Protein AF-Q7P7I3-F1 (afdb_monomer_lite)

Foldseek 3Di:
DDDDQVVLEAELEDEDEQDDDPDPVSVVVSLCQA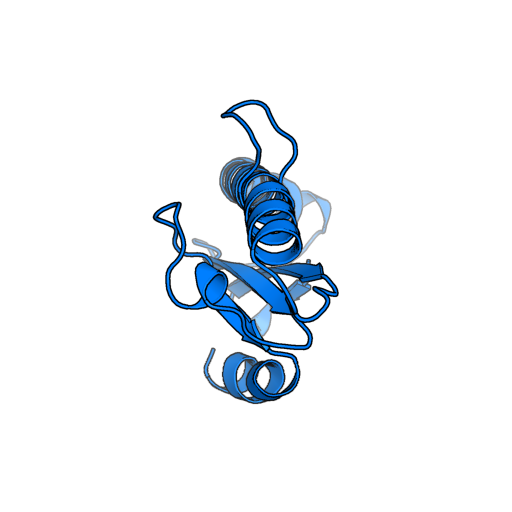C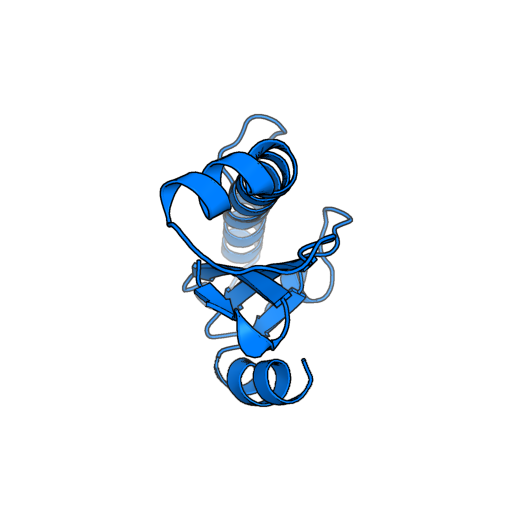NPDDPGPHPVVVLVVVQVVCVVCVVVVCVVVVRPHDPPRHYAAEYEYQDDDPCLVVPPDDDNYHYDYPVCVVVVVVVD

pLDDT: mean 90.83, std 4.76, range [72.44, 97.19]

Organism: NCBI:txid209882

Secondary structure (DSSP, 8-state):
-EEETTTTEEEEEEEE--PPP-SHHHHHHHHHHHH-SSTTS--HHHHHHHHHHHHHHHHHHHHHHHT--PPSSPEEEEEEEESS--HHHHS-SS----EEEEHHHHHHHHHT-

Structure (mmCIF, N/CA/C/O backbone):
data_AF-Q7P7I3-F1
#
_entry.id   AF-Q7P7I3-F1
#
loop_
_atom_site.group_PDB
_atom_site.id
_atom_site.type_symbol
_atom_site.label_atom_id
_atom_site.label_alt_id
_atom_site.label_comp_id
_atom_site.label_asym_id
_atom_site.label_entity_id
_atom_site.label_seq_id
_atom_site.pdbx_PDB_ins_code
_atom_site.Cartn_x
_atom_site.Cartn_y
_atom_site.Cartn_z
_atom_site.occupancy
_atom_site.B_iso_or_equiv
_atom_site.auth_seq_id
_atom_site.auth_comp_id
_atom_site.auth_asym_id
_atom_site.auth_atom_id
_atom_site.pdbx_PDB_model_num
ATOM 1 N N . MET A 1 1 ? -6.098 7.641 2.469 1.00 82.12 1 MET A N 1
ATOM 2 C CA . MET A 1 1 ? -6.570 6.913 3.666 1.00 82.12 1 MET A CA 1
ATOM 3 C C . MET A 1 1 ? -8.075 7.039 3.709 1.00 82.12 1 MET A C 1
ATOM 5 O O . MET A 1 1 ? -8.559 8.134 3.455 1.00 82.12 1 MET A O 1
ATOM 9 N N . VAL A 1 2 ? -8.785 5.944 3.958 1.00 88.94 2 VAL A N 1
ATOM 10 C CA . VAL A 1 2 ? -10.254 5.915 4.003 1.00 88.94 2 VAL A CA 1
ATOM 11 C C . VAL A 1 2 ? -10.683 5.187 5.272 1.00 88.94 2 VAL A C 1
ATOM 13 O O . VAL A 1 2 ? -10.081 4.176 5.625 1.00 88.94 2 VAL A O 1
ATOM 16 N N . PHE A 1 3 ? -11.691 5.724 5.953 1.00 88.75 3 PHE A N 1
ATOM 17 C CA . PHE A 1 3 ? -12.271 5.158 7.167 1.00 88.75 3 PHE A CA 1
ATOM 18 C C . PHE A 1 3 ? -13.597 4.494 6.801 1.00 88.75 3 PHE A C 1
ATOM 20 O O . PHE A 1 3 ? -14.536 5.179 6.403 1.00 88.75 3 PHE A O 1
ATOM 27 N N . ASP A 1 4 ? -13.662 3.174 6.923 1.00 90.38 4 ASP A N 1
ATOM 28 C CA . ASP A 1 4 ? -14.898 2.410 6.812 1.00 90.38 4 ASP A CA 1
ATOM 29 C C . ASP A 1 4 ? -15.371 2.069 8.223 1.00 90.38 4 ASP A C 1
ATOM 31 O O . ASP A 1 4 ? -15.004 1.052 8.816 1.00 90.38 4 ASP A O 1
ATOM 35 N N . ILE A 1 5 ? -16.154 2.991 8.779 1.00 88.06 5 ILE A N 1
ATOM 36 C CA . ILE A 1 5 ? -16.656 2.887 10.150 1.00 88.06 5 ILE A CA 1
ATOM 37 C C . ILE A 1 5 ? -17.584 1.675 10.283 1.00 88.06 5 ILE A C 1
ATOM 39 O O . ILE A 1 5 ? -17.534 0.972 11.288 1.00 88.06 5 ILE A O 1
ATOM 43 N N . LYS A 1 6 ? -18.389 1.389 9.250 1.00 88.19 6 LYS A N 1
ATOM 44 C CA . LYS A 1 6 ? -19.377 0.305 9.274 1.00 88.19 6 LYS A CA 1
ATOM 45 C C . LYS A 1 6 ? -18.709 -1.057 9.444 1.00 88.19 6 LYS A C 1
ATOM 47 O O . LYS A 1 6 ? -19.206 -1.880 10.206 1.00 88.19 6 LYS A O 1
ATOM 52 N N . ASN A 1 7 ? -17.591 -1.272 8.756 1.00 89.62 7 ASN A N 1
ATOM 53 C CA . ASN A 1 7 ? -16.850 -2.531 8.809 1.00 89.62 7 ASN A CA 1
ATOM 54 C C . ASN A 1 7 ? -15.680 -2.511 9.808 1.00 89.62 7 ASN A C 1
ATOM 56 O O . ASN A 1 7 ? -14.929 -3.479 9.886 1.00 89.62 7 ASN A O 1
ATOM 60 N N . ASN A 1 8 ? -15.513 -1.433 10.584 1.00 91.12 8 ASN A N 1
ATOM 61 C CA . ASN A 1 8 ? -14.406 -1.258 11.530 1.00 91.12 8 ASN A CA 1
ATOM 62 C C . ASN A 1 8 ? -13.011 -1.338 10.863 1.00 91.12 8 ASN A C 1
ATOM 64 O O . ASN A 1 8 ? -12.055 -1.874 11.436 1.00 91.12 8 ASN A O 1
ATOM 68 N N . ILE A 1 9 ? -12.893 -0.822 9.632 1.00 92.44 9 ILE A N 1
ATOM 69 C CA . ILE A 1 9 ? -11.690 -0.915 8.791 1.00 92.44 9 ILE A CA 1
ATOM 70 C C . ILE A 1 9 ? -11.122 0.473 8.485 1.00 92.44 9 ILE A C 1
ATOM 72 O O . ILE A 1 9 ? -11.838 1.437 8.219 1.00 92.44 9 ILE A O 1
ATOM 76 N N . ILE A 1 10 ? -9.793 0.561 8.442 1.00 93.25 10 ILE A N 1
ATOM 77 C CA . ILE A 1 10 ? -9.073 1.708 7.890 1.00 93.25 10 ILE A CA 1
ATOM 78 C C . ILE A 1 10 ? -8.245 1.250 6.701 1.00 93.25 10 ILE A C 1
ATOM 80 O O . ILE A 1 10 ? -7.318 0.450 6.826 1.00 93.25 10 ILE A O 1
ATOM 84 N N . LEU A 1 11 ? -8.548 1.814 5.537 1.00 95.62 11 LEU A N 1
ATOM 85 C CA . LEU A 1 11 ? -7.823 1.552 4.304 1.00 95.62 11 LEU A CA 1
ATOM 86 C C . LEU A 1 11 ? -6.652 2.531 4.188 1.00 95.62 11 LEU A C 1
ATOM 88 O O . LEU A 1 11 ? -6.805 3.728 3.902 1.00 95.62 11 LEU A O 1
ATOM 92 N N . ASN A 1 12 ? -5.447 2.008 4.386 1.00 96.38 12 ASN A N 1
ATOM 93 C CA . ASN A 1 12 ? -4.194 2.720 4.198 1.00 96.38 12 ASN A CA 1
ATOM 94 C C . ASN A 1 12 ? -3.764 2.647 2.720 1.00 96.38 12 ASN A C 1
ATOM 96 O O . ASN A 1 12 ? -2.831 1.934 2.356 1.00 96.38 12 ASN A O 1
ATOM 100 N N . ILE A 1 13 ? -4.482 3.381 1.868 1.00 95.81 13 ILE A N 1
ATOM 101 C CA . ILE A 1 13 ? -4.289 3.354 0.412 1.00 95.81 13 ILE A CA 1
ATOM 102 C C . ILE A 1 13 ? -3.138 4.271 -0.006 1.00 95.81 13 ILE A C 1
ATOM 104 O O . ILE A 1 13 ? -3.146 5.467 0.298 1.00 95.81 13 ILE A O 1
ATOM 108 N N . GLU A 1 14 ? -2.198 3.722 -0.765 1.00 95.25 14 GLU A N 1
ATOM 109 C CA . GLU A 1 14 ? -1.221 4.453 -1.565 1.00 95.25 14 GLU A CA 1
ATOM 110 C C . GLU A 1 14 ? -1.485 4.181 -3.043 1.00 95.25 14 GLU A C 1
ATOM 112 O O . GLU A 1 14 ? -1.396 3.042 -3.488 1.00 95.25 14 GLU A O 1
ATOM 117 N N . CYS A 1 15 ? -1.812 5.225 -3.802 1.00 94.12 15 CYS A N 1
ATOM 118 C CA . CYS A 1 15 ? -2.069 5.116 -5.233 1.00 94.12 15 CYS A CA 1
ATOM 119 C C . CYS A 1 15 ? -0.900 5.716 -6.012 1.00 94.12 15 CYS A C 1
ATOM 121 O O . CYS A 1 15 ? -0.539 6.879 -5.798 1.00 94.12 15 CYS A O 1
ATOM 123 N N . LYS A 1 16 ? -0.308 4.936 -6.917 1.00 94.56 16 LYS A N 1
ATOM 124 C CA . LYS A 1 16 ? 0.805 5.373 -7.763 1.00 94.56 16 LYS A CA 1
ATOM 125 C C . LYS A 1 16 ? 0.587 4.953 -9.202 1.00 94.56 16 LYS A C 1
ATOM 127 O O . LYS A 1 16 ? 0.191 3.832 -9.489 1.00 94.56 16 LYS A O 1
ATOM 132 N N . TYR A 1 17 ? 0.924 5.855 -10.112 1.00 91.44 17 TYR A N 1
ATOM 133 C CA . TYR A 1 17 ? 1.085 5.502 -11.510 1.00 91.44 17 TYR A CA 1
ATOM 134 C C . TYR A 1 17 ? 2.501 4.962 -11.725 1.00 91.44 17 TYR A C 1
ATOM 136 O O . TYR A 1 17 ? 3.480 5.669 -11.476 1.00 91.44 17 TYR A O 1
ATOM 144 N N . ILE A 1 18 ? 2.603 3.711 -12.168 1.00 88.56 18 ILE A N 1
ATOM 145 C CA . ILE A 1 18 ? 3.868 3.075 -12.534 1.00 88.56 18 ILE A CA 1
ATOM 146 C C . ILE A 1 18 ? 3.823 2.831 -14.035 1.00 88.56 18 ILE A C 1
ATOM 148 O O . ILE A 1 18 ? 2.960 2.108 -14.527 1.00 88.56 18 ILE A O 1
ATOM 152 N N . SER A 1 19 ? 4.730 3.479 -14.762 1.00 82.19 19 SER A N 1
ATOM 153 C CA . SER A 1 19 ? 4.875 3.276 -16.200 1.00 82.19 19 SER A CA 1
ATOM 154 C C . SER A 1 19 ? 5.291 1.841 -16.502 1.00 82.19 19 SER A C 1
ATOM 156 O O . SER A 1 19 ? 5.974 1.206 -15.701 1.00 82.19 19 SER A O 1
ATOM 158 N N . GLN A 1 20 ? 4.918 1.354 -17.680 1.00 84.94 20 GLN A N 1
ATOM 159 C CA . GLN A 1 20 ? 5.393 0.066 -18.165 1.00 84.94 20 GLN A CA 1
ATOM 160 C C . GLN A 1 20 ? 6.916 0.084 -18.364 1.00 84.94 20 GLN A C 1
ATOM 162 O O . GLN A 1 20 ? 7.477 1.084 -18.814 1.00 84.94 20 GLN A O 1
ATOM 167 N N . ASP A 1 21 ? 7.564 -1.027 -18.022 1.00 88.19 21 ASP A N 1
ATOM 168 C CA . ASP A 1 21 ? 9.000 -1.218 -18.208 1.00 88.19 21 ASP A CA 1
ATOM 169 C C . ASP A 1 21 ? 9.266 -1.766 -19.620 1.00 88.19 21 ASP A C 1
ATOM 171 O O . ASP A 1 21 ? 8.725 -2.812 -19.984 1.00 88.19 21 ASP A O 1
ATOM 175 N N . PHE A 1 22 ? 10.100 -1.087 -20.416 1.00 89.69 22 PHE A N 1
ATOM 176 C CA . PHE A 1 22 ? 10.440 -1.520 -21.784 1.00 89.69 22 PHE A CA 1
ATOM 177 C C . PHE A 1 22 ? 11.857 -2.085 -21.898 1.00 89.69 22 PHE A C 1
ATOM 179 O O . PHE A 1 22 ? 12.184 -2.775 -22.862 1.00 89.69 22 PHE A O 1
ATOM 186 N N . CYS A 1 23 ? 12.710 -1.811 -20.912 1.00 92.12 23 CYS A N 1
ATOM 187 C CA . CYS A 1 23 ? 14.069 -2.326 -20.857 1.00 92.12 23 CYS A CA 1
ATOM 188 C C . CYS A 1 23 ? 14.509 -2.628 -19.418 1.00 92.12 23 CYS A C 1
ATOM 190 O O . CYS A 1 23 ? 13.881 -2.214 -18.443 1.00 92.12 23 CYS A O 1
ATOM 192 N N . ALA A 1 24 ? 15.644 -3.317 -19.272 1.00 91.62 24 ALA A N 1
ATOM 193 C CA . ALA A 1 24 ? 16.201 -3.661 -17.961 1.00 91.62 24 ALA A CA 1
ATOM 194 C C . ALA A 1 24 ? 16.495 -2.428 -17.082 1.00 91.62 24 ALA A C 1
ATOM 196 O O . ALA A 1 24 ? 16.398 -2.496 -15.857 1.00 91.62 24 ALA A O 1
ATOM 197 N N . LYS A 1 25 ? 16.830 -1.286 -17.699 1.00 93.44 25 LYS A N 1
ATOM 198 C CA . LYS A 1 25 ? 17.033 -0.021 -16.983 1.00 93.44 25 LYS A CA 1
ATOM 199 C C . LYS A 1 25 ? 15.728 0.483 -16.362 1.00 93.44 25 LYS A C 1
ATOM 201 O O . LYS A 1 25 ? 15.750 0.917 -15.213 1.00 93.44 25 LYS A O 1
ATOM 206 N N . ASP A 1 26 ? 14.614 0.396 -17.085 1.00 92.25 26 ASP A N 1
ATOM 207 C CA . ASP A 1 26 ? 13.300 0.793 -16.568 1.00 92.25 26 ASP A CA 1
ATOM 208 C C . ASP A 1 26 ? 12.881 -0.119 -15.423 1.00 92.25 26 ASP A C 1
ATOM 210 O O . ASP A 1 26 ? 12.561 0.372 -14.345 1.00 92.25 26 ASP A O 1
ATOM 214 N N . LEU A 1 27 ? 13.044 -1.433 -15.604 1.00 92.56 27 LEU A N 1
ATOM 215 C CA . LEU A 1 27 ? 12.751 -2.424 -14.573 1.00 92.56 27 LEU A CA 1
ATOM 216 C C . LEU A 1 27 ? 13.526 -2.140 -13.275 1.00 92.56 27 LEU A C 1
ATOM 218 O O . LEU A 1 27 ? 12.947 -2.132 -12.187 1.00 92.56 27 LEU A O 1
ATOM 222 N N . LYS A 1 28 ? 14.827 -1.836 -13.377 1.00 92.62 28 LYS A N 1
ATOM 223 C CA . LYS A 1 28 ? 15.645 -1.422 -12.228 1.00 92.62 28 LYS A CA 1
ATOM 224 C C . LYS A 1 28 ? 15.109 -0.139 -11.587 1.00 92.62 28 LYS A C 1
ATOM 226 O O . LYS A 1 28 ? 14.962 -0.086 -10.369 1.00 92.62 28 LYS A O 1
ATOM 231 N N . ASN A 1 29 ? 14.791 0.881 -12.382 1.00 92.06 29 ASN A N 1
ATOM 232 C CA . ASN A 1 29 ? 14.249 2.140 -11.866 1.00 92.06 29 ASN A CA 1
ATOM 233 C C . ASN A 1 29 ? 12.905 1.932 -11.149 1.00 92.06 29 ASN A C 1
ATOM 235 O O . ASN A 1 29 ? 12.657 2.546 -10.113 1.00 92.06 29 ASN A O 1
ATOM 239 N N . THR A 1 30 ? 12.038 1.072 -11.683 1.00 93.31 30 THR A N 1
ATOM 240 C CA . THR A 1 30 ? 10.748 0.717 -11.083 1.00 93.31 30 THR A CA 1
ATOM 241 C C . THR A 1 30 ? 10.947 -0.016 -9.760 1.00 93.31 30 THR A C 1
ATOM 243 O O . THR A 1 30 ? 10.332 0.359 -8.760 1.00 93.31 30 THR A O 1
ATOM 246 N N . MET A 1 31 ? 11.865 -0.985 -9.710 1.00 93.69 31 MET A N 1
ATOM 247 C CA . MET A 1 31 ? 12.253 -1.664 -8.471 1.00 93.69 31 MET A CA 1
ATOM 248 C C . MET A 1 31 ? 12.729 -0.668 -7.406 1.00 93.69 31 MET A C 1
ATOM 250 O O . MET A 1 31 ? 12.241 -0.684 -6.276 1.00 93.69 31 MET A O 1
ATOM 254 N N . GLU A 1 32 ? 13.649 0.227 -7.770 1.00 93.50 32 GLU A N 1
ATOM 255 C CA . GLU A 1 32 ? 14.213 1.227 -6.860 1.00 93.50 32 GLU A CA 1
ATOM 256 C C . GLU A 1 32 ? 13.148 2.221 -6.374 1.00 93.50 32 GLU A C 1
ATOM 258 O O . GLU A 1 32 ? 13.121 2.554 -5.194 1.00 93.50 32 GLU A O 1
ATOM 263 N N . LYS A 1 33 ? 12.213 2.653 -7.229 1.00 92.88 33 LYS A N 1
ATOM 264 C CA . LYS A 1 33 ? 11.086 3.510 -6.809 1.00 92.88 33 LYS A CA 1
ATOM 265 C C . LYS A 1 33 ? 10.163 2.807 -5.813 1.00 92.88 33 LYS A C 1
ATOM 267 O O . LYS A 1 33 ? 9.718 3.413 -4.835 1.00 92.88 33 LYS A O 1
ATOM 272 N N . LEU A 1 34 ? 9.857 1.536 -6.067 1.00 93.81 34 LEU A N 1
ATOM 273 C CA . LEU A 1 34 ? 8.950 0.748 -5.240 1.00 93.81 34 LEU A CA 1
ATOM 274 C C . LEU A 1 34 ? 9.562 0.415 -3.879 1.00 93.81 34 LEU A C 1
ATOM 276 O O . LEU A 1 34 ? 8.948 0.700 -2.852 1.00 93.81 34 LEU A O 1
ATOM 280 N N . PHE A 1 35 ? 10.772 -0.147 -3.861 1.00 92.81 35 PHE A N 1
ATOM 281 C CA . PHE A 1 35 ? 11.369 -0.751 -2.662 1.00 92.81 35 PHE A CA 1
ATOM 282 C C . PHE A 1 35 ? 12.542 0.045 -2.084 1.00 92.81 35 PHE A C 1
ATOM 284 O O . PHE A 1 35 ? 12.812 -0.058 -0.882 1.00 92.81 35 PHE A O 1
ATOM 291 N N . GLY A 1 36 ? 13.136 0.935 -2.878 1.00 92.00 36 GLY A N 1
ATOM 292 C CA . GLY A 1 36 ? 14.274 1.771 -2.502 1.00 92.00 36 GLY A CA 1
ATOM 293 C C . GLY A 1 36 ? 15.585 1.198 -3.016 1.00 92.00 36 GLY A C 1
ATOM 294 O O . GLY A 1 36 ? 15.676 0.013 -3.332 1.00 92.00 36 GLY A O 1
ATOM 295 N N . LYS A 1 37 ? 16.620 2.038 -3.072 1.00 88.44 37 LYS A N 1
ATOM 296 C CA . LYS A 1 37 ? 17.999 1.586 -3.340 1.00 88.44 37 LYS A CA 1
ATOM 297 C C . LYS A 1 37 ? 18.655 0.951 -2.117 1.00 88.44 37 LYS A C 1
ATOM 299 O O . LYS A 1 37 ? 19.572 0.145 -2.235 1.00 88.44 37 LYS A O 1
ATOM 304 N N . ASN A 1 38 ? 18.214 1.366 -0.939 1.00 83.44 38 ASN A N 1
ATOM 305 C CA . ASN A 1 38 ? 18.782 1.037 0.357 1.00 83.44 38 ASN A CA 1
ATOM 306 C C . ASN A 1 38 ? 17.725 1.242 1.454 1.00 83.44 38 ASN A C 1
ATOM 308 O O . ASN A 1 38 ? 16.637 1.765 1.212 1.00 83.44 38 ASN A O 1
ATOM 312 N N . GLU A 1 39 ? 18.019 0.787 2.672 1.00 72.44 39 GLU A N 1
ATOM 313 C CA . GLU A 1 39 ? 17.008 0.669 3.732 1.00 72.44 39 GLU A CA 1
ATOM 314 C C . GLU A 1 39 ? 16.412 2.002 4.202 1.00 72.44 39 GLU A C 1
ATOM 316 O O . GLU A 1 39 ? 15.259 2.047 4.639 1.00 72.44 39 GLU A O 1
ATOM 321 N N . ASN A 1 40 ? 17.175 3.084 4.051 1.00 74.75 40 ASN A N 1
ATOM 322 C CA . ASN A 1 40 ? 16.791 4.437 4.450 1.00 74.75 40 ASN A CA 1
ATOM 323 C C . ASN A 1 40 ? 16.043 5.211 3.356 1.00 74.75 40 ASN A C 1
ATOM 325 O O . ASN A 1 40 ? 15.656 6.362 3.570 1.00 74.75 40 ASN A O 1
ATOM 329 N N . ASP A 1 41 ? 15.857 4.610 2.182 1.00 82.00 41 ASP A N 1
ATOM 330 C CA . ASP A 1 41 ? 15.245 5.287 1.050 1.00 82.00 41 ASP A CA 1
ATOM 331 C C . ASP A 1 41 ? 13.730 5.454 1.249 1.00 82.00 41 ASP A C 1
ATOM 333 O O . ASP A 1 41 ? 13.039 4.585 1.793 1.00 82.00 41 ASP A O 1
ATOM 337 N N . LYS A 1 42 ? 13.181 6.577 0.779 1.00 85.94 42 LYS A N 1
ATOM 338 C CA . LYS A 1 42 ? 11.748 6.904 0.895 1.00 85.94 42 LYS A CA 1
ATOM 339 C C . LYS A 1 42 ? 10.948 6.245 -0.226 1.00 85.94 42 LYS A C 1
ATOM 341 O O . LYS A 1 42 ? 10.154 6.893 -0.908 1.00 85.94 42 LYS A O 1
ATOM 346 N N . SER A 1 43 ? 11.151 4.951 -0.416 1.00 94.00 43 SER A N 1
ATOM 347 C CA 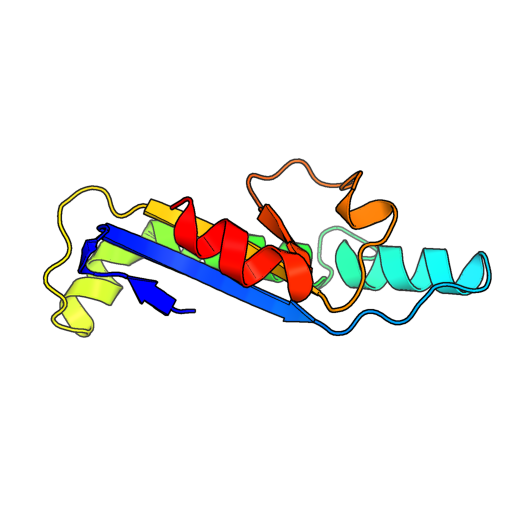. SER A 1 43 ? 10.435 4.180 -1.424 1.00 94.00 43 SER A CA 1
ATOM 348 C C . SER A 1 43 ? 8.941 4.114 -1.130 1.00 94.00 43 SER A C 1
ATOM 350 O O . SER A 1 43 ? 8.507 4.310 0.011 1.00 94.00 43 SER A O 1
ATOM 352 N N . TYR A 1 44 ? 8.131 3.863 -2.157 1.00 94.50 44 TYR A N 1
ATOM 353 C CA . TYR A 1 44 ? 6.682 3.883 -1.973 1.00 94.50 44 TYR A CA 1
ATOM 354 C C . TYR A 1 44 ? 6.216 2.825 -0.969 1.00 94.50 44 TYR A C 1
ATOM 356 O O . TYR A 1 44 ? 5.419 3.131 -0.083 1.00 94.50 44 TYR A O 1
ATOM 364 N N . ILE A 1 45 ? 6.774 1.614 -1.033 1.00 94.06 45 ILE A N 1
ATOM 365 C CA . ILE A 1 45 ? 6.420 0.523 -0.121 1.00 94.06 45 ILE A CA 1
ATOM 366 C C . ILE A 1 45 ? 6.839 0.838 1.315 1.00 94.06 45 ILE A C 1
ATOM 368 O O . ILE A 1 45 ? 6.043 0.676 2.239 1.00 94.06 45 ILE A O 1
ATOM 372 N N . ARG A 1 46 ? 8.040 1.386 1.530 1.00 92.69 46 ARG A N 1
ATOM 373 C CA . ARG A 1 46 ? 8.480 1.780 2.879 1.00 92.69 46 ARG A CA 1
ATOM 374 C C . ARG A 1 46 ? 7.605 2.881 3.468 1.00 92.69 46 ARG A C 1
ATOM 376 O O . ARG A 1 46 ? 7.321 2.858 4.664 1.00 92.69 46 ARG A O 1
ATOM 383 N N . GLN A 1 47 ? 7.141 3.823 2.648 1.00 92.94 47 GLN A N 1
ATOM 384 C CA . GLN A 1 47 ? 6.210 4.859 3.097 1.00 92.94 47 GLN A CA 1
ATOM 385 C C . GLN A 1 47 ? 4.860 4.274 3.533 1.00 92.94 47 GLN A C 1
ATOM 387 O O . GLN A 1 47 ? 4.346 4.676 4.579 1.00 92.94 47 GLN A O 1
ATOM 392 N N . VAL A 1 48 ? 4.323 3.290 2.799 1.00 94.94 48 VAL A N 1
ATOM 393 C CA . VAL A 1 48 ? 3.095 2.573 3.193 1.00 94.94 48 VAL A CA 1
ATOM 394 C C . VAL A 1 48 ? 3.268 1.896 4.544 1.00 94.94 48 VAL A C 1
ATOM 396 O O . VAL A 1 48 ? 2.450 2.124 5.435 1.00 94.94 48 VAL A O 1
ATOM 399 N N . LEU A 1 49 ? 4.352 1.137 4.715 1.00 93.75 49 LEU A N 1
ATOM 400 C CA . LEU A 1 49 ? 4.650 0.407 5.949 1.00 93.75 49 LEU A CA 1
ATOM 401 C C . LEU A 1 49 ? 4.867 1.349 7.136 1.00 93.75 49 LEU A C 1
ATOM 403 O O . LEU A 1 49 ? 4.344 1.119 8.225 1.00 93.75 49 LEU A O 1
ATOM 407 N N . LYS A 1 50 ? 5.588 2.457 6.933 1.00 93.25 50 LYS A N 1
ATOM 408 C CA . LYS A 1 50 ? 5.793 3.470 7.975 1.00 93.25 50 LYS A CA 1
ATOM 409 C C . LYS A 1 50 ? 4.466 4.091 8.412 1.00 93.25 50 LYS A C 1
ATOM 411 O O . LYS A 1 50 ? 4.233 4.260 9.607 1.00 93.25 50 LYS A O 1
ATOM 416 N N . ARG A 1 51 ? 3.591 4.412 7.453 1.00 94.00 51 ARG A N 1
ATOM 417 C CA . ARG A 1 51 ? 2.258 4.961 7.733 1.00 94.00 51 ARG A CA 1
ATOM 418 C C . ARG A 1 51 ? 1.362 3.934 8.421 1.00 94.00 51 ARG A C 1
ATOM 420 O O . ARG A 1 51 ? 0.655 4.297 9.350 1.00 94.00 51 ARG A O 1
ATOM 427 N N . GLN A 1 52 ? 1.428 2.669 8.017 1.00 94.56 52 GLN A N 1
ATOM 428 C CA . GLN A 1 52 ? 0.701 1.576 8.660 1.00 94.56 52 GLN A CA 1
ATOM 429 C C . GLN A 1 52 ? 1.121 1.409 10.119 1.00 94.56 52 GLN A C 1
ATOM 431 O O . GLN A 1 52 ? 0.260 1.400 10.991 1.00 94.56 52 GLN A O 1
ATOM 436 N N . LYS A 1 53 ? 2.431 1.360 10.392 1.00 94.31 53 LYS A N 1
ATOM 437 C CA . LYS A 1 53 ? 2.962 1.290 11.757 1.00 94.31 53 LYS A CA 1
ATOM 438 C C . LYS A 1 53 ? 2.455 2.455 12.609 1.00 94.31 53 LYS A C 1
ATOM 440 O O . LYS A 1 53 ? 1.900 2.232 13.678 1.00 94.31 53 LYS A O 1
ATOM 445 N N . TYR A 1 54 ? 2.571 3.680 12.092 1.00 94.81 54 TYR A N 1
ATOM 446 C CA . TYR A 1 54 ? 2.075 4.870 12.783 1.00 94.81 54 TYR A CA 1
ATOM 447 C C . TYR A 1 54 ? 0.574 4.789 13.082 1.00 94.81 54 TYR A C 1
ATOM 449 O O . TYR A 1 54 ? 0.157 5.126 14.188 1.00 94.81 54 TYR A O 1
ATOM 457 N N . LEU A 1 55 ? -0.230 4.342 12.111 1.00 92.25 55 LEU A N 1
ATOM 458 C CA . LEU A 1 55 ? -1.669 4.184 12.285 1.00 92.25 55 LEU A CA 1
ATOM 459 C C . LEU A 1 55 ? -1.985 3.187 13.387 1.00 92.25 55 LEU A C 1
ATOM 461 O O . LEU A 1 55 ? -2.718 3.541 14.295 1.00 92.25 55 LEU A O 1
ATOM 465 N N . VAL A 1 56 ? -1.403 1.989 13.338 1.00 91.81 56 VAL A N 1
ATOM 466 C CA . VAL A 1 56 ? -1.641 0.942 14.340 1.00 91.81 56 VAL A CA 1
ATOM 467 C C . VAL A 1 56 ? -1.269 1.427 15.744 1.00 91.81 56 VAL A C 1
ATOM 469 O O . VAL A 1 56 ? -2.043 1.244 16.676 1.00 91.81 56 VAL A O 1
ATOM 472 N N . GLU A 1 57 ? -0.135 2.114 15.893 1.00 93.94 57 GLU A N 1
ATOM 473 C CA . GLU A 1 57 ? 0.338 2.628 17.187 1.00 93.94 57 GLU A CA 1
ATOM 474 C C . GLU A 1 57 ? -0.498 3.796 17.739 1.00 93.94 57 GLU A C 1
ATOM 476 O O . GLU A 1 57 ? -0.465 4.063 18.939 1.00 93.94 57 GLU A O 1
ATOM 481 N N . ASN A 1 58 ? -1.221 4.528 16.885 1.00 92.94 58 ASN A N 1
ATOM 482 C CA . ASN A 1 58 ? -1.913 5.763 17.270 1.00 92.94 58 ASN A CA 1
ATOM 483 C C . ASN A 1 58 ? -3.416 5.739 16.977 1.00 92.94 58 ASN A C 1
ATOM 485 O O . ASN A 1 58 ? -4.063 6.785 17.053 1.00 92.94 58 ASN A O 1
ATOM 489 N N . ILE A 1 59 ? -3.983 4.577 16.650 1.00 88.88 59 ILE A N 1
ATOM 490 C CA . ILE A 1 59 ? -5.336 4.510 16.099 1.00 88.88 59 ILE A CA 1
ATOM 491 C C . ILE A 1 59 ? -6.393 5.027 17.065 1.00 88.88 59 ILE A C 1
ATOM 493 O O . ILE A 1 59 ? -7.238 5.824 16.672 1.00 88.88 59 ILE A O 1
ATOM 497 N N . GLU A 1 60 ? -6.277 4.673 18.343 1.00 86.44 60 GLU A N 1
ATOM 498 C CA . GLU A 1 60 ? -7.196 5.117 19.390 1.00 86.44 60 GLU A CA 1
ATOM 499 C C . GLU A 1 60 ? -7.192 6.642 19.517 1.00 86.44 60 GLU A C 1
ATOM 501 O O . GLU A 1 60 ? -8.243 7.278 19.554 1.00 86.44 60 GLU A O 1
ATOM 506 N N . LYS A 1 61 ? -6.004 7.259 19.497 1.00 89.56 61 LYS A N 1
ATOM 507 C CA . LYS A 1 61 ? -5.863 8.720 19.555 1.00 89.56 61 LYS A CA 1
ATOM 508 C C . LYS A 1 61 ? -6.486 9.386 18.333 1.00 89.56 61 LYS A C 1
ATOM 510 O O . LYS A 1 61 ? -7.177 10.390 18.472 1.00 89.56 61 LYS A O 1
ATOM 515 N N . ILE A 1 62 ? -6.243 8.840 17.141 1.00 88.06 62 ILE A N 1
ATOM 516 C CA . ILE A 1 62 ? -6.778 9.375 15.883 1.00 88.06 62 ILE A CA 1
ATOM 517 C C . ILE A 1 62 ? -8.307 9.307 15.891 1.00 88.06 62 ILE A C 1
ATOM 519 O O . ILE A 1 62 ? -8.962 10.307 15.611 1.00 88.06 62 ILE A O 1
ATOM 523 N N . VAL A 1 63 ? -8.870 8.157 16.256 1.00 85.19 63 VAL A N 1
ATOM 524 C CA . VAL A 1 63 ? -10.318 7.936 16.321 1.00 85.19 63 VAL A CA 1
ATOM 525 C C . VAL A 1 63 ? -10.986 8.850 17.341 1.00 85.19 63 VAL A C 1
ATOM 527 O O . VAL A 1 63 ? -11.970 9.507 17.004 1.00 85.19 63 VAL A O 1
ATOM 530 N N . ASN A 1 64 ? -10.410 8.970 18.541 1.00 86.38 64 ASN A N 1
ATOM 531 C CA . ASN A 1 64 ? -10.923 9.858 19.584 1.00 86.38 64 ASN A CA 1
ATOM 532 C C . ASN A 1 64 ? -10.915 11.325 19.132 1.00 86.38 64 ASN A C 1
ATOM 534 O O . ASN A 1 64 ? -11.895 12.042 19.331 1.00 86.38 64 ASN A O 1
ATOM 538 N N . ASN A 1 65 ? -9.843 11.766 18.467 1.00 89.12 65 ASN A N 1
ATOM 539 C CA . ASN A 1 65 ? -9.738 13.130 17.944 1.00 89.12 65 ASN A CA 1
ATOM 540 C C . ASN A 1 65 ? -10.745 13.410 16.821 1.00 89.12 65 ASN A C 1
ATOM 542 O O . ASN A 1 65 ? -11.272 14.517 16.728 1.00 89.12 65 ASN A O 1
ATOM 546 N N . LEU A 1 66 ? -11.013 12.414 15.973 1.00 85.88 66 LEU A N 1
ATOM 547 C CA . LEU A 1 66 ? -11.983 12.514 14.882 1.00 85.88 66 LEU A CA 1
ATOM 548 C C . LEU A 1 66 ? -13.430 12.294 15.344 1.00 85.88 66 LEU A C 1
ATOM 550 O O . LEU A 1 66 ? -14.347 12.486 14.549 1.00 85.88 66 LEU A O 1
ATOM 554 N N . LYS A 1 67 ? -13.639 11.935 16.620 1.00 86.12 67 LYS A N 1
ATOM 555 C CA . LYS A 1 67 ? -14.945 11.589 17.202 1.00 86.12 67 LYS A CA 1
ATOM 556 C C . LYS A 1 67 ? -15.667 10.494 16.408 1.00 86.12 67 LYS A C 1
ATOM 558 O O . LYS A 1 67 ? -16.881 10.545 16.237 1.00 86.12 67 LYS A O 1
ATOM 563 N N . PHE A 1 68 ? -14.913 9.528 15.888 1.00 84.06 68 PHE A N 1
ATOM 564 C CA . PHE A 1 68 ? -15.486 8.384 15.188 1.00 84.06 68 PHE A CA 1
ATOM 565 C C . PHE A 1 68 ? -15.856 7.278 16.175 1.00 84.06 68 PHE A C 1
ATOM 567 O O . PHE A 1 68 ? -15.079 6.941 17.063 1.00 84.06 68 PHE A O 1
ATOM 574 N N . GLU A 1 69 ? -17.025 6.677 15.987 1.00 82.88 69 GLU A N 1
ATOM 575 C CA . GLU A 1 69 ? -17.484 5.533 16.777 1.00 82.88 69 GLU A CA 1
ATOM 576 C C . GLU A 1 69 ? -16.960 4.227 16.163 1.00 82.88 69 GLU A C 1
ATOM 578 O O . GLU A 1 69 ? -17.700 3.465 15.546 1.00 82.88 69 GLU A O 1
ATOM 583 N N . PHE A 1 70 ? -15.653 3.983 16.279 1.00 80.81 70 PHE A N 1
ATOM 584 C CA . PHE A 1 70 ? -15.085 2.676 15.936 1.00 80.81 70 PHE A CA 1
ATOM 585 C C . PHE A 1 70 ? -15.274 1.682 17.086 1.00 80.81 70 PHE A C 1
ATOM 587 O O . PHE A 1 70 ? -15.236 2.044 18.263 1.00 80.81 70 PHE A O 1
ATOM 594 N N . GLN A 1 71 ? -15.425 0.406 16.738 1.00 80.81 71 GLN A N 1
ATOM 595 C CA . GLN A 1 71 ? -15.379 -0.679 17.710 1.00 80.81 71 GLN A CA 1
ATOM 596 C C . GLN A 1 71 ? -13.924 -0.983 18.113 1.00 80.81 71 GLN A C 1
ATOM 598 O O . GLN A 1 71 ? -12.992 -0.702 17.348 1.00 80.81 71 GLN A O 1
ATOM 603 N N . PRO A 1 72 ? -13.698 -1.599 19.289 1.00 76.19 72 PRO A N 1
ATOM 604 C CA . PRO A 1 72 ? -12.382 -2.111 19.661 1.00 76.19 72 PRO A CA 1
ATOM 605 C C . PRO A 1 72 ? -11.783 -3.001 18.556 1.00 76.19 72 PRO A C 1
ATOM 607 O O . PRO A 1 72 ? -12.510 -3.723 17.881 1.00 76.19 72 PRO A O 1
ATOM 610 N N . GLN A 1 73 ? -10.453 -2.973 18.399 1.00 82.06 73 GLN A N 1
ATOM 611 C CA . GLN A 1 73 ? -9.698 -3.755 17.398 1.00 82.06 73 GLN A CA 1
ATOM 612 C C . GLN A 1 73 ? -9.953 -3.355 15.932 1.00 82.06 73 GLN A C 1
ATOM 614 O O . GLN A 1 73 ? -10.345 -4.162 15.090 1.00 82.06 73 GLN A O 1
ATOM 619 N N . ILE A 1 74 ? -9.675 -2.093 15.608 1.00 88.38 74 ILE A N 1
ATOM 620 C CA . ILE A 1 74 ? -9.765 -1.570 14.238 1.00 88.38 74 ILE A CA 1
ATOM 621 C C . ILE A 1 74 ? -8.754 -2.271 13.330 1.00 88.38 74 ILE A C 1
ATOM 623 O O . ILE A 1 74 ? -7.552 -2.296 13.613 1.00 88.38 74 ILE A O 1
ATOM 627 N N . ARG A 1 75 ? -9.223 -2.784 12.191 1.00 91.31 75 ARG A N 1
ATOM 628 C CA . ARG A 1 75 ? -8.359 -3.434 11.204 1.00 91.31 75 ARG A CA 1
ATOM 629 C C . ARG A 1 75 ? -7.784 -2.400 10.239 1.00 91.31 75 ARG A C 1
ATOM 631 O O . ARG A 1 75 ? -8.517 -1.770 9.481 1.00 91.31 75 ARG A O 1
ATOM 638 N N . VAL A 1 76 ? -6.461 -2.256 10.213 1.00 93.25 76 VAL A N 1
ATOM 639 C CA . VAL A 1 76 ? -5.768 -1.409 9.229 1.00 93.25 76 VAL A CA 1
ATOM 640 C C . VAL A 1 76 ? -5.325 -2.272 8.053 1.00 93.25 76 VAL A C 1
ATOM 642 O O . VAL A 1 76 ? -4.508 -3.171 8.226 1.00 93.25 76 VAL A O 1
ATOM 645 N N . ILE A 1 77 ? -5.843 -1.992 6.857 1.00 95.94 77 ILE A N 1
ATOM 646 C CA . ILE A 1 77 ? -5.502 -2.719 5.630 1.00 95.94 77 ILE A CA 1
ATOM 647 C C . ILE A 1 77 ? -4.631 -1.817 4.746 1.00 95.94 77 ILE A C 1
ATOM 649 O O . ILE A 1 77 ? -5.133 -0.826 4.200 1.00 95.94 77 ILE A O 1
ATOM 653 N N . PRO A 1 78 ? -3.328 -2.105 4.598 1.00 97.19 78 PRO A N 1
ATOM 654 C CA . PRO A 1 78 ? -2.476 -1.412 3.639 1.00 97.19 78 PRO A CA 1
ATOM 655 C C . PRO A 1 78 ? -2.791 -1.848 2.205 1.00 97.19 78 PRO A C 1
ATOM 657 O O . PRO A 1 78 ? -2.782 -3.033 1.882 1.00 97.19 78 PRO A O 1
ATOM 660 N N . ILE A 1 79 ? -3.041 -0.877 1.328 1.00 97.00 79 ILE A N 1
ATOM 661 C CA . ILE A 1 79 ? -3.343 -1.128 -0.085 1.00 97.00 79 ILE A CA 1
ATOM 662 C C . ILE A 1 79 ? -2.372 -0.332 -0.941 1.00 97.00 79 ILE A C 1
ATOM 664 O O . ILE A 1 79 ? -2.257 0.886 -0.787 1.00 97.00 79 ILE A O 1
ATOM 668 N N . PHE A 1 80 ? -1.706 -1.011 -1.868 1.00 96.44 80 PHE A N 1
ATOM 669 C CA . PHE A 1 80 ? -0.908 -0.376 -2.903 1.00 96.44 80 PHE A CA 1
ATOM 670 C C . PHE A 1 80 ? -1.623 -0.502 -4.247 1.00 96.44 80 PHE A C 1
ATOM 672 O O . PHE A 1 80 ? -1.703 -1.583 -4.831 1.00 96.44 80 PHE A O 1
ATOM 679 N N . LEU A 1 81 ? -2.163 0.622 -4.709 1.00 95.62 81 LEU A N 1
ATOM 680 C CA . LEU A 1 81 ? -3.005 0.725 -5.890 1.00 95.62 81 LEU A CA 1
ATOM 681 C C . LEU A 1 81 ? -2.205 1.271 -7.074 1.00 95.62 81 LEU A C 1
ATOM 683 O O . LEU A 1 81 ? -1.523 2.293 -6.965 1.00 95.62 81 LEU A O 1
ATOM 687 N N . THR A 1 82 ? -2.317 0.609 -8.219 1.00 94.88 82 THR A N 1
ATOM 688 C CA . THR A 1 82 ? -1.637 0.997 -9.463 1.00 94.88 82 THR A CA 1
ATOM 689 C C . THR A 1 82 ? -2.568 0.900 -10.666 1.00 94.88 82 THR A C 1
ATOM 691 O O . THR A 1 82 ? -3.603 0.240 -10.618 1.00 94.88 82 THR A O 1
ATOM 694 N N . TYR A 1 83 ? -2.199 1.543 -11.772 1.00 91.69 83 TYR A N 1
ATOM 695 C CA . TYR A 1 83 ? -2.905 1.383 -13.042 1.00 91.69 83 TYR A CA 1
ATOM 696 C C . TYR A 1 83 ? -2.648 -0.004 -13.655 1.00 91.69 83 TYR A C 1
ATOM 698 O O . TYR A 1 83 ? -3.581 -0.716 -14.012 1.00 91.69 83 TYR A O 1
ATOM 706 N N . THR A 1 84 ? -1.381 -0.418 -13.717 1.00 87.12 84 THR A N 1
ATOM 707 C CA . THR A 1 84 ? -0.947 -1.719 -14.245 1.00 87.12 84 THR A CA 1
ATOM 708 C C . THR A 1 84 ? -0.182 -2.511 -13.195 1.00 87.12 84 THR A C 1
ATOM 710 O O . THR A 1 84 ? 0.540 -1.952 -12.366 1.00 87.12 84 THR A O 1
ATOM 713 N N . SER A 1 85 ? -0.320 -3.836 -13.243 1.00 85.62 85 SER A N 1
ATOM 714 C CA . SER A 1 85 ? 0.492 -4.745 -12.435 1.00 85.62 85 SER A CA 1
ATOM 715 C C . SER A 1 85 ? 1.876 -4.922 -13.066 1.00 85.62 85 SER A C 1
ATOM 717 O O . SER A 1 85 ? 2.003 -4.975 -14.289 1.00 85.62 85 SER A O 1
ATOM 719 N N . ASN A 1 86 ? 2.910 -5.058 -12.237 1.00 88.06 86 ASN A N 1
ATOM 720 C CA . ASN A 1 86 ? 4.266 -5.386 -12.677 1.00 88.06 86 ASN A CA 1
ATOM 721 C C . ASN A 1 86 ? 4.813 -6.587 -11.892 1.00 88.06 86 ASN A C 1
ATOM 723 O O . ASN A 1 86 ? 4.213 -7.033 -10.909 1.00 88.06 86 ASN A O 1
ATOM 727 N N . ILE A 1 87 ? 5.960 -7.118 -12.328 1.00 90.75 87 ILE A N 1
ATOM 728 C CA . ILE A 1 87 ? 6.549 -8.329 -11.740 1.00 90.75 87 ILE A CA 1
ATOM 729 C C . ILE A 1 87 ? 6.835 -8.186 -10.244 1.00 90.75 87 ILE A C 1
ATOM 731 O O . ILE A 1 87 ? 6.647 -9.150 -9.506 1.00 90.75 87 ILE A O 1
ATOM 735 N N . PHE A 1 88 ? 7.219 -6.992 -9.791 1.00 92.75 88 PHE A N 1
ATOM 736 C CA . PHE A 1 88 ? 7.546 -6.745 -8.393 1.00 92.75 88 PHE A CA 1
ATOM 737 C C . PHE A 1 88 ? 6.319 -6.573 -7.502 1.00 92.75 88 PHE A C 1
ATOM 739 O O . PHE A 1 88 ? 6.409 -6.811 -6.307 1.00 92.75 88 PHE A O 1
ATOM 746 N N . LEU A 1 89 ? 5.169 -6.173 -8.045 1.00 90.12 89 LEU A N 1
ATOM 747 C CA . LEU A 1 89 ? 3.919 -6.163 -7.278 1.00 90.12 89 LEU A CA 1
ATOM 748 C C . LEU A 1 89 ? 3.337 -7.576 -7.148 1.00 90.12 89 LEU A C 1
ATOM 750 O O . LEU A 1 89 ? 2.716 -7.894 -6.142 1.00 90.12 89 LEU A O 1
ATOM 754 N N . LYS A 1 90 ? 3.579 -8.440 -8.144 1.00 90.25 90 LYS A N 1
ATOM 755 C CA . LYS A 1 90 ? 3.225 -9.868 -8.083 1.00 90.25 90 LYS A CA 1
ATOM 756 C C . LYS A 1 90 ? 4.190 -10.676 -7.210 1.00 90.25 90 LYS A C 1
ATOM 758 O O . LYS A 1 90 ? 3.781 -11.652 -6.596 1.00 90.25 90 LYS A O 1
ATOM 763 N N . ASN A 1 91 ? 5.458 -10.267 -7.162 1.00 91.88 91 ASN A N 1
ATOM 764 C CA . ASN A 1 91 ? 6.530 -10.910 -6.402 1.00 91.88 91 ASN A CA 1
ATOM 765 C C . ASN A 1 91 ? 7.284 -9.846 -5.584 1.00 91.88 91 ASN A C 1
ATOM 767 O O . ASN A 1 91 ? 8.387 -9.437 -5.964 1.00 91.88 91 ASN A O 1
ATOM 771 N N . PRO A 1 92 ? 6.678 -9.335 -4.498 1.00 92.00 92 PRO A N 1
ATOM 772 C CA . PRO A 1 92 ? 7.265 -8.261 -3.710 1.00 92.00 92 PRO A CA 1
ATOM 773 C C . PRO A 1 92 ? 8.568 -8.698 -3.045 1.00 92.00 92 PRO A C 1
ATOM 775 O O . PRO A 1 92 ? 8.65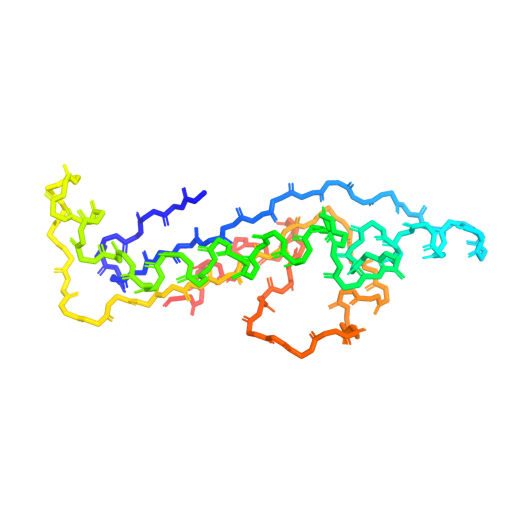8 -9.760 -2.435 1.00 92.00 92 PRO A O 1
ATOM 778 N N . LEU A 1 93 ? 9.573 -7.824 -3.119 1.00 91.38 93 LEU A N 1
ATOM 779 C CA . LEU A 1 93 ? 10.893 -8.056 -2.522 1.00 91.38 93 LEU A CA 1
ATOM 780 C C . LEU A 1 93 ? 10.892 -7.901 -0.995 1.00 91.38 93 LEU A C 1
ATOM 782 O O . LEU A 1 93 ? 11.830 -8.317 -0.322 1.00 91.38 93 LEU A O 1
ATOM 786 N N . ILE A 1 94 ? 9.846 -7.280 -0.446 1.00 88.94 94 ILE A N 1
ATOM 787 C CA . ILE A 1 94 ? 9.657 -7.084 0.990 1.00 88.94 94 ILE A CA 1
ATOM 788 C C . ILE A 1 94 ? 8.401 -7.840 1.409 1.00 88.94 94 ILE A C 1
ATOM 790 O O . ILE A 1 94 ? 7.296 -7.536 0.950 1.00 88.94 94 ILE A O 1
ATOM 794 N N . LYS A 1 95 ? 8.567 -8.797 2.325 1.00 89.25 95 LYS A N 1
ATOM 795 C CA . LYS A 1 95 ? 7.443 -9.505 2.936 1.00 89.25 95 LYS A CA 1
ATOM 796 C C . LYS A 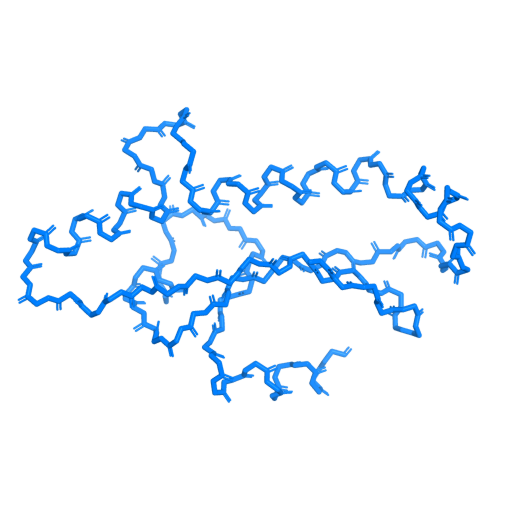1 95 ? 6.612 -8.517 3.758 1.00 89.25 95 LYS A C 1
ATOM 798 O O . LYS A 1 95 ? 7.125 -7.885 4.676 1.00 89.25 95 LYS A O 1
ATOM 803 N N . SER A 1 96 ? 5.340 -8.380 3.405 1.00 92.44 96 SER A N 1
ATOM 804 C CA . SER A 1 96 ? 4.383 -7.490 4.063 1.00 92.44 96 SER A CA 1
ATOM 805 C C . SER A 1 96 ? 2.957 -7.989 3.846 1.00 92.44 96 SER A C 1
ATOM 807 O O . SER A 1 96 ? 2.728 -8.868 3.018 1.00 92.44 96 SER A O 1
ATOM 809 N N . ASP A 1 97 ? 2.013 -7.423 4.587 1.00 93.81 97 ASP A N 1
ATOM 810 C CA . ASP A 1 97 ? 0.569 -7.625 4.441 1.00 93.81 97 ASP A CA 1
ATOM 811 C C . ASP A 1 97 ? -0.077 -6.619 3.468 1.00 93.81 97 ASP A C 1
ATOM 813 O O . ASP A 1 97 ? -1.301 -6.507 3.407 1.00 93.81 97 ASP A O 1
ATOM 817 N N . ILE A 1 98 ? 0.741 -5.890 2.695 1.00 96.44 98 ILE A N 1
ATOM 818 C CA . ILE A 1 98 ? 0.276 -4.972 1.652 1.00 96.44 98 ILE A CA 1
ATOM 819 C C . ILE A 1 98 ? -0.501 -5.747 0.601 1.00 96.44 98 ILE A C 1
ATOM 821 O O . ILE A 1 98 ? 0.013 -6.673 -0.027 1.00 96.44 98 ILE A O 1
ATOM 825 N N . VAL A 1 99 ? -1.723 -5.292 0.359 1.00 96.12 99 VAL A N 1
ATOM 826 C CA . VAL A 1 99 ? -2.543 -5.778 -0.739 1.00 96.12 99 VAL A CA 1
ATOM 827 C C . VAL A 1 99 ? -2.225 -4.969 -1.990 1.00 96.12 99 VAL A C 1
ATOM 829 O O . VAL A 1 99 ? -2.477 -3.764 -2.056 1.00 96.12 99 VAL A O 1
ATOM 832 N N . TYR A 1 100 ? -1.647 -5.639 -2.981 1.00 95.50 100 TYR A N 1
ATOM 833 C CA . TYR A 1 100 ? -1.323 -5.062 -4.280 1.00 95.50 100 TYR A CA 1
ATOM 834 C C . TYR A 1 100 ? -2.483 -5.282 -5.242 1.00 95.50 100 TYR A C 1
ATOM 836 O O . TYR A 1 100 ? -2.813 -6.422 -5.556 1.00 95.50 100 TYR A O 1
ATOM 844 N N . VAL A 1 101 ? -3.090 -4.198 -5.717 1.00 95.31 101 VAL A N 1
ATOM 845 C CA . VAL A 1 101 ? -4.259 -4.250 -6.608 1.00 95.31 101 VAL A CA 1
ATOM 846 C C . VAL A 1 101 ? -4.111 -3.253 -7.741 1.00 95.31 101 VAL A C 1
ATOM 848 O O . VAL A 1 101 ? -3.528 -2.176 -7.588 1.00 95.31 101 VAL A O 1
ATOM 851 N N . THR A 1 102 ? -4.656 -3.604 -8.898 1.00 94.62 102 THR A N 1
ATOM 852 C CA . THR A 1 102 ? -4.841 -2.654 -9.994 1.00 94.62 102 THR A CA 1
ATOM 853 C C . THR A 1 102 ? -6.159 -1.892 -9.848 1.00 94.62 102 THR A C 1
ATOM 855 O O . THR A 1 102 ? -7.067 -2.336 -9.147 1.00 94.62 102 THR A O 1
ATOM 858 N N . LEU A 1 103 ? -6.301 -0.755 -10.540 1.00 92.94 103 LEU A N 1
ATOM 859 C CA . LEU A 1 103 ? -7.567 -0.008 -10.584 1.00 92.94 103 LEU A CA 1
ATOM 860 C C . LEU A 1 103 ? -8.751 -0.880 -11.021 1.00 92.94 103 LEU A C 1
ATOM 862 O O . LEU A 1 103 ? -9.834 -0.749 -10.459 1.00 92.94 103 LEU A O 1
ATOM 866 N N . ASN A 1 104 ? -8.530 -1.800 -11.963 1.00 93.69 104 ASN A N 1
ATOM 867 C CA . ASN A 1 104 ? -9.568 -2.704 -12.461 1.00 93.69 104 ASN A CA 1
ATOM 868 C C . ASN A 1 104 ? -10.020 -3.727 -11.405 1.00 93.69 104 ASN A C 1
ATOM 870 O O . ASN A 1 104 ? -11.167 -4.158 -11.412 1.00 93.69 104 ASN A O 1
ATOM 874 N N . GLU A 1 105 ? -9.130 -4.116 -10.493 1.00 95.00 105 GLU A N 1
ATOM 875 C CA . GLU A 1 105 ? -9.416 -5.087 -9.428 1.00 95.00 105 GLU A CA 1
ATOM 876 C C . GLU A 1 105 ? -9.934 -4.410 -8.153 1.00 95.00 105 GLU A C 1
ATOM 878 O O . GLU A 1 105 ? -10.526 -5.067 -7.297 1.00 95.00 105 GLU A O 1
ATOM 883 N N . PHE A 1 106 ? -9.721 -3.098 -8.014 1.00 94.69 106 PHE A N 1
ATOM 884 C CA . PHE A 1 106 ? -9.931 -2.385 -6.759 1.00 94.69 106 PHE A CA 1
ATOM 885 C C . PHE A 1 106 ? -11.384 -2.424 -6.288 1.00 94.69 106 PHE A C 1
ATOM 887 O O . PHE A 1 106 ? -11.638 -2.708 -5.121 1.00 94.69 106 PHE A O 1
ATOM 894 N N . GLU A 1 107 ? -12.345 -2.203 -7.187 1.00 94.62 107 GLU A N 1
ATOM 895 C CA . GLU A 1 107 ? -13.765 -2.253 -6.828 1.00 94.62 107 GLU A CA 1
ATOM 896 C C . GLU A 1 107 ? -14.180 -3.654 -6.357 1.00 94.62 107 GLU A C 1
ATOM 898 O O . GLU A 1 107 ? -14.857 -3.796 -5.338 1.00 94.62 107 GLU A O 1
ATOM 903 N N . SER A 1 108 ? -13.743 -4.698 -7.068 1.00 96.38 108 SER A N 1
ATOM 904 C CA . SER A 1 108 ? -14.021 -6.084 -6.680 1.00 96.38 108 SER A CA 1
ATOM 905 C C . SER A 1 108 ? -13.395 -6.421 -5.330 1.00 96.38 108 SER A C 1
ATOM 907 O O . SER A 1 108 ? -14.017 -7.109 -4.526 1.00 96.38 108 SER A O 1
ATOM 909 N N . TYR A 1 109 ? -12.184 -5.926 -5.073 1.00 95.56 109 TYR A N 1
ATOM 910 C CA . TYR A 1 109 ? -11.521 -6.106 -3.791 1.00 95.56 109 TYR A CA 1
ATOM 911 C C . TYR A 1 109 ? -12.303 -5.428 -2.661 1.00 95.56 109 TYR A C 1
ATOM 913 O O . TYR A 1 109 ? -12.584 -6.070 -1.652 1.00 95.56 109 TYR A O 1
ATOM 921 N N . LEU A 1 110 ? -12.731 -4.174 -2.845 1.00 93.88 110 LEU A N 1
ATOM 922 C CA . LEU A 1 110 ? -13.525 -3.458 -1.841 1.00 93.88 110 LEU A CA 1
ATOM 923 C C . LEU A 1 110 ? -14.843 -4.169 -1.512 1.00 93.88 110 LEU A C 1
ATOM 925 O O . LEU A 1 110 ? -15.246 -4.174 -0.358 1.00 93.88 110 LEU A O 1
ATOM 929 N N . LYS A 1 111 ? -15.497 -4.797 -2.498 1.00 93.88 111 LYS A N 1
ATOM 930 C CA . LYS A 1 111 ? -16.725 -5.586 -2.283 1.00 93.88 111 LYS A CA 1
ATOM 931 C C . LYS A 1 111 ? -16.495 -6.900 -1.526 1.00 93.88 111 LYS A C 1
ATOM 933 O O . LYS A 1 111 ? -17.465 -7.494 -1.069 1.00 93.88 111 LYS A O 1
ATOM 938 N N . SER A 1 112 ? -15.252 -7.374 -1.446 1.00 92.62 112 SER A N 1
ATOM 939 C CA . SER A 1 112 ? -14.883 -8.614 -0.748 1.00 92.62 112 SER A CA 1
ATOM 940 C C . SER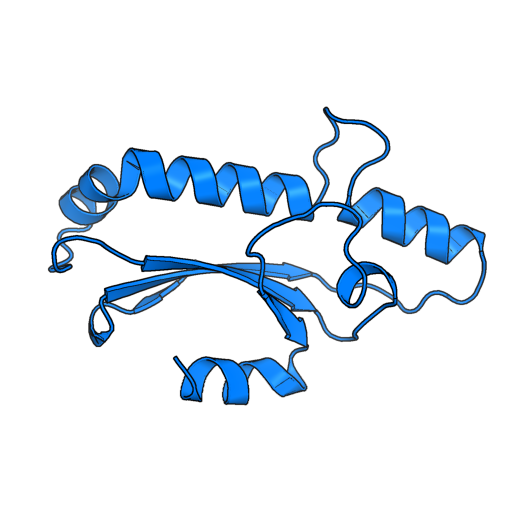 A 1 112 ? -14.456 -8.411 0.710 1.00 92.62 112 SER A C 1
ATOM 942 O O . SER A 1 112 ? -14.218 -9.399 1.406 1.00 92.62 112 SER A O 1
ATOM 944 N N . LEU A 1 113 ? -14.315 -7.151 1.141 1.00 89.44 113 LEU A N 1
ATOM 945 C CA . LEU A 1 113 ? -13.993 -6.762 2.517 1.00 89.44 113 LEU A CA 1
ATOM 946 C C . LEU A 1 113 ? -15.223 -6.837 3.422 1.00 89.44 113 LEU A C 1
ATOM 948 O O . LEU A 1 113 ? -15.018 -7.246 4.587 1.00 89.44 113 LEU A O 1
#

Sequence (113 aa):
MVFDIKNNIILNIECKYISQDFCAKDLKNTMEKLFGKNENDKSYIRQVLKRQKYLVENIEKIVNNLKFEFQPQIRVIPIFLTYTSNIFLKNPLIKSDIVYVTLNEFESYLKSL

Radius of gyration: 15.56 Å; chains: 1; bounding box: 38×24×41 Å